Protein AF-A0A1B6H4E2-F1 (afdb_monomer)

Foldseek 3Di:
DQADADPVRHHDDQDPVNVVVVVCVVPPDPPDPPPQCQDDADPVRHDDDDDPVNVVVVVVVLVCDADPVRDDPDDDPVNVVVVVVSNPPPPDPPPPPPQADADPVRHHDDDDPVNVVVVVVVVVVPDPD

Solvent-accessible surface area (backbone atoms only — not comparable to full-atom values): 8614 Å² total; per-residue (Å²): 135,91,74,58,58,44,100,86,68,47,75,56,80,80,47,70,68,58,50,57,57,52,41,55,76,70,57,76,77,83,80,62,86,70,73,68,65,77,72,56,57,46,100,86,71,47,70,61,87,78,55,70,67,60,52,52,52,52,52,56,71,56,59,84,56,50,47,100,86,68,44,69,78,74,82,50,71,66,61,53,51,53,52,48,61,55,59,67,73,78,84,79,76,72,78,76,64,86,75,70,54,60,46,100,86,72,48,67,60,86,82,53,71,70,59,51,53,52,50,50,56,59,50,68,71,58,68,81,127

Organism: NCBI:txid1464854

Mean predicted aligned error: 18.19 Å

Structure (mmCIF, N/CA/C/O backbone):
data_AF-A0A1B6H4E2-F1
#
_entry.id   AF-A0A1B6H4E2-F1
#
loop_
_atom_site.group_PDB
_atom_site.id
_atom_site.type_symbol
_atom_site.label_atom_id
_atom_site.label_alt_id
_atom_site.label_comp_id
_atom_site.label_asym_id
_atom_site.label_entity_id
_atom_site.label_seq_id
_atom_site.pdbx_PDB_ins_code
_atom_site.Cartn_x
_atom_site.Cartn_y
_atom_site.Cartn_z
_atom_site.occupancy
_atom_site.B_iso_or_equiv
_atom_site.auth_seq_id
_atom_site.auth_comp_id
_atom_site.auth_asym_id
_atom_site.auth_atom_id
_atom_site.pdbx_PDB_model_num
ATOM 1 N N . PHE A 1 1 ? -6.734 -1.729 -32.702 1.00 53.38 1 PHE A N 1
ATOM 2 C CA . PHE A 1 1 ? -7.381 -2.032 -31.411 1.00 53.38 1 PHE A CA 1
ATOM 3 C C . PHE A 1 1 ? -8.872 -1.814 -31.621 1.00 53.38 1 PHE A C 1
ATOM 5 O O . PHE A 1 1 ? -9.257 -0.688 -31.893 1.00 53.38 1 PHE A O 1
ATOM 12 N N . ASP A 1 2 ? -9.675 -2.879 -31.638 1.00 60.44 2 ASP A N 1
ATOM 13 C CA . ASP A 1 2 ? -11.032 -2.898 -32.233 1.00 60.44 2 ASP A CA 1
ATOM 14 C C . ASP A 1 2 ? -12.170 -2.603 -31.227 1.00 60.44 2 ASP A C 1
ATOM 16 O O . ASP A 1 2 ? -13.324 -2.974 -31.445 1.00 60.44 2 ASP A O 1
ATOM 20 N N . GLY A 1 3 ? -11.835 -1.943 -30.112 1.00 74.94 3 GLY A N 1
ATOM 21 C CA . GLY A 1 3 ? -12.765 -1.596 -29.034 1.00 74.94 3 GLY A CA 1
ATOM 22 C C . GLY A 1 3 ? -13.294 -2.798 -28.240 1.00 74.94 3 GLY A C 1
ATOM 23 O O . GLY A 1 3 ? -12.806 -3.921 -28.369 1.00 74.94 3 GLY A O 1
ATOM 24 N N . PHE A 1 4 ? -14.294 -2.545 -27.391 1.00 80.62 4 PHE A N 1
ATOM 25 C CA . PHE A 1 4 ? -14.988 -3.578 -26.619 1.00 80.62 4 PHE A CA 1
ATOM 26 C C . PHE A 1 4 ? -16.169 -4.130 -27.432 1.00 80.62 4 PHE A C 1
ATOM 28 O O . PHE A 1 4 ? -16.982 -3.373 -27.964 1.00 80.62 4 PHE A O 1
ATOM 35 N N . LYS A 1 5 ? -16.257 -5.460 -27.546 1.00 84.88 5 LYS A N 1
ATOM 36 C CA . LYS A 1 5 ? -17.351 -6.171 -28.225 1.00 84.88 5 LYS A CA 1
ATOM 37 C C . LYS A 1 5 ? -18.119 -7.012 -27.207 1.00 84.88 5 LYS A C 1
ATOM 39 O O . LYS A 1 5 ? -17.527 -7.624 -26.323 1.00 84.88 5 LYS A O 1
ATOM 44 N N . THR A 1 6 ? -19.437 -7.045 -27.347 1.00 78.94 6 THR A N 1
ATOM 45 C CA . THR A 1 6 ? -20.323 -7.934 -26.586 1.00 78.94 6 THR A CA 1
ATOM 46 C C . THR A 1 6 ? -20.087 -9.398 -26.972 1.00 78.94 6 THR A C 1
ATOM 48 O O . THR A 1 6 ? -19.533 -9.684 -28.034 1.00 78.94 6 THR A O 1
ATOM 51 N N . ALA A 1 7 ? -20.553 -10.346 -26.152 1.00 78.12 7 ALA A N 1
ATOM 52 C CA . ALA A 1 7 ? -20.433 -11.783 -26.441 1.00 78.12 7 ALA A CA 1
ATOM 53 C C . ALA A 1 7 ? -21.109 -12.205 -27.765 1.00 78.12 7 ALA A C 1
ATOM 55 O O . ALA A 1 7 ? -20.739 -13.214 -28.355 1.00 78.12 7 ALA A O 1
ATOM 56 N N . ALA A 1 8 ? -22.062 -11.407 -28.256 1.00 78.12 8 ALA A N 1
ATOM 57 C CA . ALA A 1 8 ? -22.703 -11.585 -29.558 1.00 78.12 8 ALA A CA 1
ATOM 58 C C . ALA A 1 8 ? -21.907 -10.967 -30.732 1.00 78.12 8 ALA A C 1
ATOM 60 O O . ALA A 1 8 ? -22.379 -10.977 -31.863 1.00 78.12 8 ALA A O 1
ATOM 61 N N . GLY A 1 9 ? -20.723 -10.399 -30.478 1.00 82.25 9 GLY A N 1
ATOM 62 C CA . GLY A 1 9 ? -19.845 -9.790 -31.482 1.00 82.25 9 GLY A CA 1
ATOM 63 C C . GLY A 1 9 ? -20.162 -8.330 -31.817 1.00 82.25 9 GLY A C 1
ATOM 64 O O . GLY A 1 9 ? -19.414 -7.704 -32.569 1.00 82.25 9 GLY A O 1
ATOM 65 N N . ASN A 1 10 ? -21.226 -7.761 -31.244 1.00 82.88 10 ASN A N 1
ATOM 66 C CA . ASN A 1 10 ? -21.619 -6.374 -31.500 1.00 82.88 10 ASN A CA 1
ATOM 67 C C . ASN A 1 10 ? -20.715 -5.403 -30.737 1.00 82.88 10 ASN A C 1
ATOM 69 O O . ASN A 1 10 ? -20.392 -5.658 -29.576 1.00 82.88 10 ASN A O 1
ATOM 73 N N . MET A 1 11 ? -20.343 -4.289 -31.372 1.00 80.00 11 MET A N 1
ATOM 74 C CA . MET A 1 11 ? -19.526 -3.245 -30.752 1.00 80.00 11 MET A CA 1
ATOM 75 C C . MET A 1 11 ? -20.323 -2.558 -29.645 1.00 80.00 11 MET A C 1
ATOM 77 O O . MET A 1 11 ? -21.396 -2.009 -29.903 1.00 80.00 11 MET A O 1
ATOM 81 N N . ASP A 1 12 ? -19.805 -2.614 -28.421 1.00 76.50 12 ASP A N 1
ATOM 82 C CA . ASP A 1 12 ? -20.464 -1.985 -27.288 1.00 76.50 12 ASP A CA 1
ATOM 83 C C . ASP A 1 12 ? -20.139 -0.489 -27.297 1.00 76.50 12 ASP A C 1
ATOM 85 O O . ASP A 1 12 ? -18.971 -0.085 -27.320 1.00 76.50 12 ASP A O 1
ATOM 89 N N . LYS A 1 13 ? -21.175 0.352 -27.355 1.00 77.50 13 LYS A N 1
ATOM 90 C CA . LYS A 1 13 ? -20.997 1.804 -27.366 1.00 77.50 13 LYS A CA 1
ATOM 91 C C . LYS A 1 13 ? -20.790 2.259 -25.933 1.00 77.50 13 LYS A C 1
ATOM 93 O O . LYS A 1 13 ? -21.745 2.410 -25.177 1.00 77.50 13 LYS A O 1
ATOM 98 N N . ILE A 1 14 ? -19.540 2.520 -25.576 1.00 78.25 14 ILE A N 1
ATOM 99 C CA . ILE A 1 14 ? -19.234 3.151 -24.297 1.00 78.25 14 ILE A CA 1
ATOM 100 C C . ILE A 1 14 ? -19.807 4.568 -24.328 1.00 78.25 14 ILE A C 1
ATOM 102 O O . ILE A 1 14 ? -19.444 5.377 -25.182 1.00 78.25 14 ILE A O 1
ATOM 106 N N . SER A 1 15 ? -20.727 4.853 -23.409 1.00 83.44 15 SER A N 1
ATOM 107 C CA . SER A 1 15 ? -21.291 6.192 -23.278 1.00 83.44 15 SER A CA 1
ATOM 108 C C . SER A 1 15 ? -20.240 7.175 -22.753 1.00 83.44 15 SER A C 1
ATOM 110 O O . SER A 1 15 ? -19.368 6.813 -21.958 1.00 83.44 15 SER A O 1
ATOM 112 N N . GLU A 1 16 ? -20.348 8.439 -23.156 1.00 82.44 16 GLU A N 1
ATOM 113 C CA . GLU A 1 16 ? -19.499 9.511 -22.629 1.00 82.44 16 GLU A CA 1
ATOM 114 C C . GLU A 1 16 ? -19.654 9.654 -21.103 1.00 82.44 16 GLU A C 1
ATOM 116 O O . GLU A 1 16 ? -18.682 9.891 -20.393 1.00 82.44 16 GLU A O 1
ATOM 121 N N . GLU A 1 17 ? -20.849 9.389 -20.567 1.00 82.06 17 GLU A N 1
ATOM 122 C CA . GLU A 1 17 ? -21.102 9.333 -19.124 1.00 82.06 17 GLU A CA 1
ATOM 123 C C . GLU A 1 17 ? -20.276 8.233 -18.432 1.00 82.06 17 GLU A C 1
ATOM 125 O O . GLU A 1 17 ? -19.680 8.466 -17.378 1.00 82.06 17 GLU A O 1
ATOM 130 N N . SER A 1 18 ? -20.203 7.038 -19.026 1.00 79.81 18 SER A N 1
ATOM 131 C CA . SER A 1 18 ? -19.390 5.928 -18.518 1.00 79.81 18 SER A CA 1
ATOM 132 C C . SER A 1 18 ? -17.898 6.263 -18.549 1.00 79.81 18 SER A C 1
ATOM 134 O O . SER A 1 18 ? -17.193 5.959 -17.587 1.00 79.81 18 SER A O 1
ATOM 136 N N . LEU A 1 19 ? -17.427 6.927 -19.611 1.00 81.94 19 LEU A N 1
ATOM 137 C CA . LEU A 1 19 ? -16.045 7.407 -19.708 1.00 81.94 19 LEU A CA 1
ATOM 138 C C . LEU A 1 19 ? -15.748 8.479 -18.660 1.00 81.94 19 LEU A C 1
ATOM 140 O O . LEU A 1 19 ? -14.726 8.391 -17.993 1.00 81.94 19 LEU A O 1
ATOM 144 N N . ASN A 1 20 ? -16.651 9.437 -18.449 1.00 76.88 20 ASN A N 1
ATOM 145 C CA . ASN A 1 20 ? -16.484 10.489 -17.445 1.00 76.88 20 ASN A CA 1
ATOM 146 C C . ASN A 1 20 ? -16.472 9.931 -16.012 1.00 76.88 20 ASN A C 1
ATOM 148 O O . ASN A 1 20 ? -15.691 10.389 -15.179 1.00 76.88 20 ASN A O 1
ATOM 152 N N . LYS A 1 21 ? -17.270 8.894 -15.724 1.00 73.56 21 LYS A N 1
ATOM 153 C CA . LYS A 1 21 ? -17.214 8.173 -14.439 1.00 73.56 21 LYS A CA 1
ATOM 154 C C . LYS A 1 21 ? -15.920 7.377 -14.271 1.00 73.56 21 LYS A C 1
ATOM 156 O O . LYS A 1 21 ? -15.342 7.387 -13.190 1.00 73.56 21 LYS A O 1
ATOM 161 N N . ALA A 1 22 ? -15.447 6.708 -15.323 1.00 74.06 22 ALA A N 1
ATOM 162 C CA . ALA A 1 22 ? -14.170 5.996 -15.294 1.00 74.06 22 ALA A CA 1
ATOM 163 C C . ALA A 1 22 ? -12.976 6.957 -15.201 1.00 74.06 22 ALA A C 1
ATOM 165 O O . ALA A 1 22 ? -11.979 6.638 -14.560 1.00 74.06 22 ALA A O 1
ATOM 166 N N . LYS A 1 23 ? -13.093 8.156 -15.778 1.00 71.56 23 LYS A N 1
ATOM 167 C CA . LYS A 1 23 ? -12.080 9.205 -15.688 1.00 71.56 23 LYS A CA 1
ATOM 168 C C . LYS A 1 23 ? -11.828 9.597 -14.237 1.00 71.56 23 LYS A C 1
ATOM 170 O O . LYS A 1 23 ? -10.677 9.688 -13.861 1.00 71.56 23 LYS A O 1
ATOM 175 N N . TRP A 1 24 ? -12.856 9.680 -13.395 1.00 60.84 24 TRP A N 1
ATOM 176 C CA . TRP A 1 24 ? -12.699 9.889 -11.945 1.00 60.84 24 TRP A CA 1
ATOM 177 C C . TRP A 1 24 ? -11.908 8.794 -11.210 1.00 60.84 24 TRP A C 1
ATOM 179 O O . TRP A 1 24 ? -11.317 9.067 -10.171 1.00 60.84 24 TRP A O 1
ATOM 189 N N . LEU A 1 25 ? -11.899 7.555 -11.716 1.00 57.75 25 LEU A N 1
ATOM 190 C CA . LEU A 1 25 ? -11.078 6.473 -11.151 1.00 57.75 25 LEU A CA 1
ATOM 191 C C . LEU A 1 25 ? -9.598 6.596 -11.546 1.00 57.75 25 LEU A C 1
ATOM 193 O O . LEU A 1 25 ? -8.748 5.999 -10.890 1.00 57.75 25 LEU A O 1
ATOM 197 N N . LEU A 1 26 ? -9.299 7.328 -12.623 1.00 60.66 26 LEU A N 1
ATOM 198 C CA . LEU A 1 26 ? -7.958 7.475 -13.193 1.00 60.66 26 LEU A CA 1
ATOM 199 C C . LEU A 1 26 ? -7.333 8.846 -12.863 1.00 60.66 26 LEU A C 1
ATOM 201 O O . LEU A 1 26 ? -6.153 8.899 -12.527 1.00 60.66 26 LEU A O 1
ATOM 205 N N . ASP A 1 27 ? -8.131 9.917 -12.889 1.00 47.66 27 ASP A N 1
ATOM 206 C CA . ASP A 1 27 ? -7.814 11.276 -12.430 1.00 47.66 27 ASP A CA 1
ATOM 207 C C . ASP A 1 27 ? -8.124 11.388 -10.937 1.00 47.66 27 ASP A C 1
ATOM 209 O O . ASP A 1 27 ? -9.122 11.955 -10.484 1.00 47.66 27 ASP A O 1
ATOM 213 N N . CYS A 1 28 ? -7.232 10.810 -10.149 1.00 47.53 28 CYS A N 1
ATOM 214 C CA . CYS A 1 28 ? -7.205 10.964 -8.706 1.00 47.53 28 CYS A CA 1
ATOM 215 C C . CYS A 1 28 ? -6.544 12.311 -8.355 1.00 47.53 28 CYS A C 1
ATOM 217 O O . CYS A 1 28 ? -5.483 12.326 -7.742 1.00 47.53 28 CYS A O 1
ATOM 219 N N . GLU A 1 29 ? -7.114 13.436 -8.800 1.00 55.16 29 GLU A N 1
ATOM 220 C CA . GLU 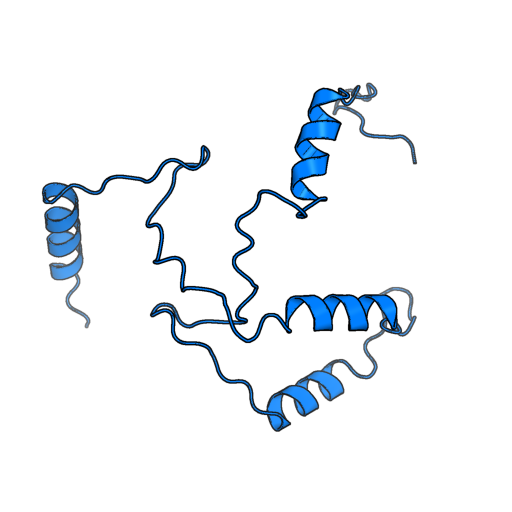A 1 29 ? -6.521 14.756 -8.528 1.00 55.16 29 GLU A CA 1
ATOM 221 C C . GLU A 1 29 ? -7.334 15.653 -7.596 1.00 55.16 29 GLU A C 1
ATOM 223 O O . GLU A 1 29 ? -6.706 16.425 -6.884 1.00 55.16 29 GLU A O 1
ATOM 228 N N . GLU A 1 30 ? -8.664 15.520 -7.453 1.00 49.69 30 GLU A N 1
ATOM 229 C CA . GLU A 1 30 ? -9.366 16.465 -6.555 1.00 49.69 30 GLU A CA 1
ATOM 230 C C . GLU A 1 30 ? -10.414 15.935 -5.575 1.00 49.69 30 GLU A C 1
ATOM 232 O O . GLU A 1 30 ? -10.746 16.677 -4.658 1.00 49.69 30 GLU A O 1
ATOM 237 N N . HIS A 1 31 ? -10.911 14.694 -5.631 1.00 42.62 31 HIS A N 1
ATOM 238 C CA . HIS A 1 31 ? -11.947 14.289 -4.652 1.00 42.62 31 HIS A CA 1
ATOM 239 C C . HIS A 1 31 ? -12.010 12.803 -4.274 1.00 42.62 31 HIS A C 1
ATOM 241 O O . HIS A 1 31 ? -12.987 12.345 -3.678 1.00 42.62 31 HIS A O 1
ATOM 247 N N . CYS A 1 32 ? -10.927 12.057 -4.466 1.00 41.53 32 CYS A N 1
ATOM 248 C CA . CYS A 1 32 ? -10.615 11.030 -3.482 1.00 41.53 32 CYS A CA 1
ATOM 249 C C . CYS A 1 32 ? -9.912 11.749 -2.331 1.00 41.53 32 CYS A C 1
ATOM 251 O O . CYS A 1 32 ? -8.905 12.417 -2.545 1.00 41.53 32 CYS A O 1
ATOM 253 N N . LYS A 1 33 ? -10.382 11.584 -1.088 1.00 48.44 33 LYS A N 1
ATOM 254 C CA . LYS A 1 33 ? -9.440 11.603 0.037 1.00 48.44 33 LYS A CA 1
ATOM 255 C C . LYS A 1 33 ? -8.475 10.463 -0.250 1.00 48.44 33 LYS A C 1
ATOM 257 O O . LYS A 1 33 ? -8.747 9.327 0.127 1.00 48.44 33 LYS A O 1
ATOM 262 N N . ILE A 1 34 ? -7.426 10.753 -1.013 1.00 44.28 34 ILE A N 1
ATOM 263 C CA . ILE A 1 34 ? -6.302 9.863 -1.206 1.00 44.28 34 ILE A CA 1
ATOM 264 C C . ILE A 1 34 ? -5.764 9.706 0.203 1.00 44.28 34 ILE A C 1
ATOM 266 O O . ILE A 1 34 ? -5.118 10.594 0.754 1.00 44.28 34 ILE A O 1
ATOM 270 N N . THR A 1 35 ? -6.127 8.600 0.844 1.00 49.50 35 THR A N 1
ATOM 271 C CA . THR A 1 35 ? -5.293 8.054 1.894 1.00 49.50 35 THR A CA 1
ATOM 272 C C . THR A 1 35 ? -3.954 7.863 1.206 1.00 49.50 35 THR A C 1
ATOM 274 O O . THR A 1 35 ? -3.827 6.968 0.368 1.00 49.50 35 THR A O 1
ATOM 277 N N . SER A 1 36 ? -3.015 8.778 1.457 1.00 57.38 36 SER A N 1
ATOM 278 C CA . SER A 1 36 ? -1.623 8.608 1.060 1.00 57.38 36 SER A CA 1
ATOM 279 C C . SER A 1 36 ? -1.242 7.154 1.325 1.00 57.38 36 SER A C 1
ATOM 281 O O . SER A 1 36 ? -1.633 6.583 2.351 1.00 57.38 36 SER A O 1
ATOM 283 N N . PHE A 1 37 ? -0.570 6.514 0.373 1.00 64.31 37 PHE A N 1
ATOM 284 C CA . PHE A 1 37 ? -0.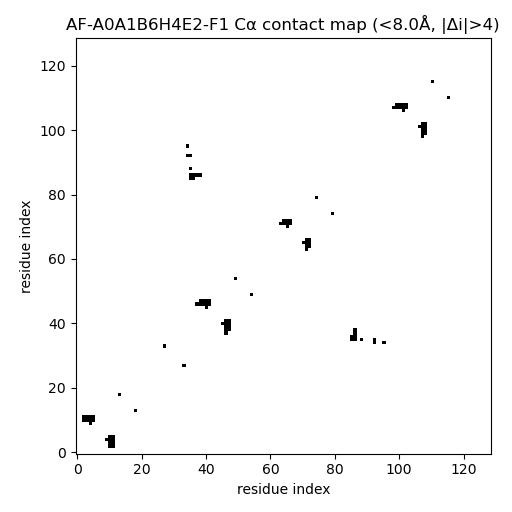108 5.154 0.576 1.00 64.31 37 PHE A CA 1
ATOM 285 C C . PHE A 1 37 ? 0.976 5.177 1.660 1.00 64.31 37 PHE A C 1
ATOM 287 O O . PHE A 1 37 ? 2.149 5.391 1.386 1.00 64.31 37 PHE A O 1
ATOM 294 N N . LEU A 1 38 ? 0.580 4.930 2.911 1.00 66.25 38 LEU A N 1
ATOM 295 C CA . LEU A 1 38 ? 1.463 4.914 4.087 1.00 66.25 38 LEU A CA 1
ATOM 296 C C . LEU A 1 38 ? 2.327 3.637 4.170 1.00 66.25 38 LEU A C 1
ATOM 298 O O . LEU A 1 38 ? 2.767 3.244 5.252 1.00 66.25 38 LEU A O 1
ATOM 302 N N . GLY A 1 39 ? 2.516 2.941 3.048 1.00 75.38 39 GLY A N 1
ATOM 303 C CA . GLY A 1 39 ? 3.152 1.632 3.004 1.00 75.38 39 GLY A CA 1
ATOM 304 C C . GLY A 1 39 ? 2.298 0.515 3.610 1.00 75.38 39 GLY A C 1
ATOM 305 O O . GLY A 1 39 ? 1.075 0.605 3.738 1.00 75.38 39 GLY A O 1
ATOM 306 N N . PHE A 1 40 ? 2.961 -0.578 3.980 1.00 81.06 40 PHE A N 1
ATOM 307 C CA . PHE A 1 40 ? 2.317 -1.725 4.613 1.00 81.06 40 PHE A CA 1
ATOM 308 C C . PHE A 1 40 ? 2.090 -1.469 6.105 1.00 81.06 40 PHE A C 1
ATOM 310 O O . PHE A 1 40 ? 2.966 -0.963 6.807 1.00 81.06 40 PHE A O 1
ATOM 317 N N . GLN A 1 41 ? 0.928 -1.876 6.613 1.00 81.00 41 GLN A N 1
ATOM 318 C CA . GLN A 1 41 ? 0.586 -1.808 8.031 1.00 81.00 41 GLN A CA 1
ATOM 319 C C . GLN A 1 41 ? 0.137 -3.179 8.531 1.00 81.00 41 GLN A C 1
ATOM 321 O O . GLN A 1 41 ? -0.408 -3.994 7.789 1.00 81.00 41 GLN A O 1
ATOM 326 N N . THR A 1 42 ? 0.363 -3.431 9.813 1.00 81.38 42 THR A N 1
ATOM 327 C CA . THR A 1 42 ? -0.216 -4.579 10.518 1.00 81.38 42 THR A CA 1
ATOM 328 C C . THR A 1 42 ? -1.726 -4.389 10.693 1.00 81.38 42 THR A C 1
ATOM 330 O O . THR A 1 42 ? -2.222 -3.265 10.631 1.00 81.38 42 THR A O 1
ATOM 333 N N . ALA A 1 43 ? -2.468 -5.460 10.999 1.00 75.88 43 ALA A N 1
ATOM 334 C CA . ALA A 1 43 ? -3.915 -5.379 11.253 1.00 75.88 43 ALA A CA 1
ATOM 335 C C . ALA A 1 43 ? -4.294 -4.393 12.383 1.00 75.88 43 ALA A C 1
ATOM 337 O O . ALA A 1 43 ? -5.410 -3.886 12.414 1.00 75.88 43 ALA A O 1
ATOM 338 N N . GLY A 1 44 ? -3.358 -4.089 13.291 1.00 69.94 44 GLY A N 1
ATOM 339 C CA . GLY A 1 44 ? -3.515 -3.074 14.338 1.00 69.94 44 GLY A CA 1
ATOM 340 C C . GLY A 1 44 ? -3.165 -1.642 13.912 1.00 69.94 44 GLY A C 1
ATOM 341 O O . GLY A 1 44 ? -3.026 -0.786 14.780 1.00 69.94 44 GLY A O 1
ATOM 342 N N . GLY A 1 45 ? -2.945 -1.380 12.619 1.00 69.50 45 GLY A N 1
ATOM 343 C CA . GLY A 1 45 ? -2.625 -0.051 12.082 1.00 69.50 45 GLY A CA 1
ATOM 344 C C . GLY A 1 45 ? -1.194 0.427 12.349 1.00 69.50 45 GLY A C 1
ATOM 345 O O . GLY A 1 45 ? -0.894 1.604 12.177 1.00 69.50 45 GLY A O 1
ATOM 346 N N . LYS A 1 46 ? -0.288 -0.456 12.793 1.00 76.81 46 LYS A N 1
ATOM 347 C CA . LYS A 1 46 ? 1.135 -0.108 12.965 1.00 76.81 46 LYS A CA 1
ATOM 348 C C . LYS A 1 46 ? 1.884 -0.293 11.652 1.00 76.81 46 LYS A C 1
ATOM 350 O O . LYS A 1 46 ? 1.813 -1.386 11.088 1.00 76.81 46 LYS A O 1
ATOM 355 N N . THR A 1 47 ? 2.638 0.715 11.221 1.00 80.62 47 THR A N 1
ATOM 356 C CA . THR A 1 47 ? 3.494 0.658 10.026 1.00 80.62 47 THR A CA 1
ATOM 357 C C . THR A 1 47 ? 4.541 -0.447 10.129 1.00 80.62 47 THR A C 1
ATOM 359 O O . THR A 1 47 ? 5.225 -0.591 11.146 1.00 80.62 47 THR A O 1
ATOM 362 N N . VAL A 1 48 ? 4.677 -1.224 9.056 1.00 82.19 48 VAL A N 1
ATOM 363 C CA . VAL A 1 48 ? 5.715 -2.243 8.902 1.00 82.19 48 VAL A CA 1
ATOM 364 C C . VAL A 1 48 ? 7.013 -1.548 8.497 1.00 82.19 48 VAL A C 1
ATOM 366 O O . VAL A 1 48 ? 7.088 -0.923 7.443 1.00 82.19 48 VAL A O 1
ATOM 369 N N . LYS A 1 49 ? 8.048 -1.653 9.335 1.00 86.00 49 LYS A N 1
ATOM 370 C CA . LYS A 1 49 ? 9.379 -1.119 9.023 1.00 86.00 49 LYS A CA 1
ATOM 371 C C . LYS A 1 49 ? 10.132 -2.094 8.122 1.00 86.00 49 LYS A C 1
ATOM 373 O O . LYS A 1 49 ? 10.218 -3.277 8.441 1.00 86.00 49 LYS A O 1
ATOM 378 N N . ILE A 1 50 ? 10.709 -1.590 7.037 1.00 85.38 50 ILE A N 1
ATOM 379 C CA . ILE A 1 50 ? 11.534 -2.367 6.106 1.00 85.38 50 ILE A CA 1
ATOM 380 C C . ILE A 1 50 ? 12.982 -1.899 6.268 1.00 85.38 50 ILE A C 1
ATOM 382 O O . ILE A 1 50 ? 13.245 -0.700 6.230 1.00 85.38 50 ILE A O 1
ATOM 386 N N . SER A 1 51 ? 13.919 -2.827 6.482 1.00 89.69 51 SER A N 1
ATOM 387 C CA . SER A 1 51 ? 15.341 -2.484 6.574 1.00 89.69 51 SER A CA 1
ATOM 388 C C . SER A 1 51 ? 15.954 -2.251 5.193 1.00 89.69 51 SER A C 1
ATOM 390 O O . SER A 1 51 ? 15.562 -2.887 4.212 1.00 89.69 51 SER A O 1
ATOM 392 N N . GLU A 1 52 ? 16.971 -1.392 5.125 1.00 88.19 52 GLU A N 1
ATOM 393 C CA . GLU A 1 52 ? 17.733 -1.147 3.895 1.00 88.19 52 GLU A CA 1
ATOM 394 C C . GLU A 1 52 ? 18.359 -2.437 3.337 1.00 88.19 52 GLU A C 1
ATOM 396 O O . GLU A 1 52 ? 18.316 -2.688 2.134 1.00 88.19 52 GLU A O 1
ATOM 401 N N . GLU A 1 53 ? 18.854 -3.316 4.213 1.00 92.38 53 GLU A N 1
ATOM 402 C CA . GLU A 1 53 ? 19.377 -4.631 3.825 1.00 92.38 53 GLU A CA 1
ATOM 403 C C . GLU A 1 53 ? 18.318 -5.482 3.101 1.00 92.38 53 GLU A C 1
ATOM 405 O O . GLU A 1 53 ? 18.610 -6.099 2.076 1.00 92.38 53 GLU A O 1
ATOM 410 N N . SER A 1 54 ? 17.074 -5.486 3.594 1.00 89.81 54 SER A N 1
ATOM 411 C CA . SER A 1 54 ? 15.973 -6.229 2.966 1.00 89.81 54 SER A CA 1
ATOM 412 C C . SER A 1 54 ? 15.623 -5.659 1.592 1.00 89.81 54 SER A C 1
ATOM 414 O O . SER A 1 54 ? 15.373 -6.419 0.657 1.00 89.81 54 SER A O 1
ATOM 416 N N . LEU A 1 55 ? 15.663 -4.329 1.442 1.00 88.00 55 LEU A N 1
ATOM 417 C CA . LEU A 1 55 ? 15.465 -3.667 0.150 1.00 88.00 55 LEU A CA 1
ATOM 418 C C . LEU A 1 55 ? 16.568 -4.035 -0.844 1.00 88.00 55 LEU A C 1
ATOM 420 O O . LEU A 1 55 ? 16.277 -4.317 -2.005 1.00 88.00 55 LEU A O 1
ATOM 424 N N . ASN A 1 56 ? 17.824 -4.075 -0.402 1.00 85.69 56 ASN A N 1
ATOM 425 C CA . ASN A 1 56 ? 18.945 -4.446 -1.262 1.00 85.69 56 ASN A CA 1
ATOM 426 C C . ASN A 1 56 ? 18.873 -5.916 -1.698 1.00 85.69 56 ASN A C 1
ATOM 428 O O . ASN A 1 56 ? 19.089 -6.205 -2.874 1.00 85.69 56 ASN A O 1
ATOM 432 N N . LYS A 1 57 ? 18.475 -6.831 -0.804 1.00 88.25 57 LYS A N 1
ATOM 433 C CA . LYS A 1 57 ? 18.212 -8.236 -1.168 1.00 88.25 57 LYS A CA 1
ATOM 434 C C . LYS A 1 57 ? 17.083 -8.363 -2.189 1.00 88.25 57 LYS A C 1
ATOM 436 O O . LYS A 1 57 ? 17.217 -9.114 -3.148 1.00 88.25 57 LYS A O 1
ATOM 441 N N . ALA A 1 58 ? 15.996 -7.608 -2.023 1.00 86.62 58 ALA A N 1
ATOM 442 C CA . ALA A 1 58 ? 14.902 -7.596 -2.990 1.00 86.62 58 ALA A CA 1
ATOM 443 C C . ALA A 1 58 ? 15.366 -7.078 -4.361 1.00 86.62 58 ALA A C 1
ATOM 445 O O . ALA A 1 58 ? 15.085 -7.712 -5.371 1.00 86.62 58 ALA A O 1
ATOM 446 N N . LYS A 1 59 ? 16.134 -5.979 -4.405 1.00 83.81 59 LYS A N 1
ATOM 447 C CA . LYS A 1 59 ? 16.713 -5.463 -5.657 1.00 83.81 59 LYS A CA 1
ATOM 448 C C . LYS A 1 59 ? 17.537 -6.528 -6.376 1.00 83.81 59 LYS A C 1
ATOM 450 O O . LYS A 1 59 ? 17.317 -6.745 -7.557 1.00 83.81 59 LYS A O 1
ATOM 455 N N . GLN A 1 60 ? 18.422 -7.218 -5.655 1.00 83.56 60 GLN A N 1
ATOM 456 C CA . GLN A 1 60 ? 19.240 -8.298 -6.216 1.00 83.56 60 GLN A CA 1
ATOM 457 C C . GLN A 1 60 ? 18.405 -9.485 -6.709 1.00 83.56 60 GLN A C 1
ATOM 459 O O . GLN A 1 60 ? 18.749 -10.083 -7.719 1.00 83.56 60 GLN A O 1
ATOM 464 N N . LEU A 1 61 ? 17.302 -9.820 -6.031 1.00 84.56 61 LEU A N 1
ATOM 465 C CA . LEU A 1 61 ? 16.406 -10.903 -6.452 1.00 84.56 61 LEU A CA 1
ATOM 466 C C . LEU A 1 61 ? 15.750 -10.622 -7.812 1.00 8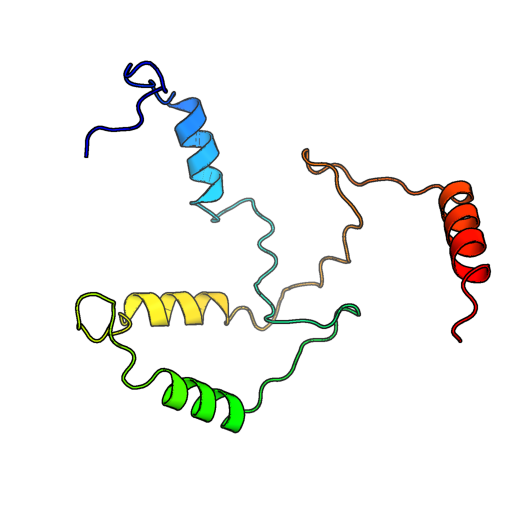4.56 61 LEU A C 1
ATOM 468 O O . LEU A 1 61 ? 15.530 -11.543 -8.595 1.00 84.56 61 LEU A O 1
ATOM 472 N N . PHE A 1 62 ? 15.422 -9.358 -8.077 1.00 74.38 62 PHE A N 1
ATOM 473 C CA . PHE A 1 62 ? 14.836 -8.931 -9.347 1.00 74.38 62 PHE A CA 1
ATOM 474 C C . PHE A 1 62 ? 15.887 -8.556 -10.399 1.00 74.38 62 PHE A C 1
ATOM 476 O O . PHE A 1 62 ? 15.540 -8.378 -11.569 1.00 74.38 62 PHE A O 1
ATOM 483 N N . ASP A 1 63 ? 17.161 -8.468 -10.017 1.00 69.94 63 ASP A N 1
ATOM 484 C CA . ASP A 1 63 ? 18.250 -8.163 -10.935 1.00 69.94 63 ASP A CA 1
ATOM 485 C C . ASP A 1 63 ? 18.472 -9.364 -11.870 1.00 69.94 63 ASP A C 1
ATOM 487 O O . ASP A 1 63 ? 18.815 -10.468 -11.448 1.00 69.94 63 ASP A O 1
ATOM 491 N N . GLY A 1 64 ? 18.192 -9.172 -13.162 1.00 65.31 64 GLY A N 1
ATOM 492 C CA . GLY A 1 64 ? 18.252 -10.231 -14.175 1.00 65.31 64 GLY A CA 1
ATOM 493 C C . GLY A 1 64 ? 16.922 -10.919 -14.508 1.00 65.31 64 GLY A C 1
ATOM 494 O O . GLY A 1 64 ? 16.920 -11.833 -15.339 1.00 65.31 64 GLY A O 1
ATOM 495 N N . PHE A 1 65 ? 15.788 -10.477 -13.945 1.00 67.25 65 PHE A N 1
ATOM 496 C CA . PHE A 1 65 ? 14.474 -10.938 -14.403 1.00 67.25 65 PHE A CA 1
ATOM 497 C C . PHE A 1 65 ? 14.223 -10.445 -15.836 1.00 67.25 65 PHE A C 1
A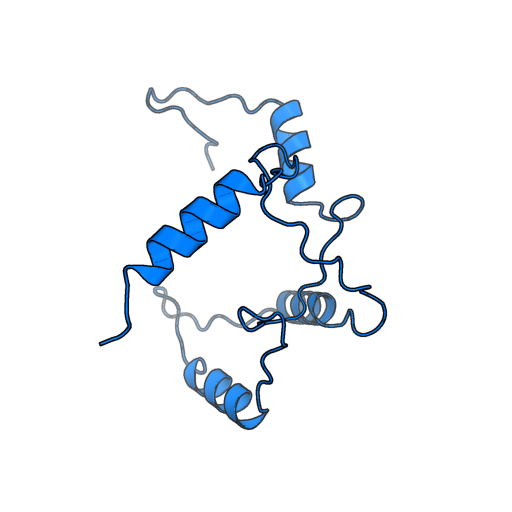TOM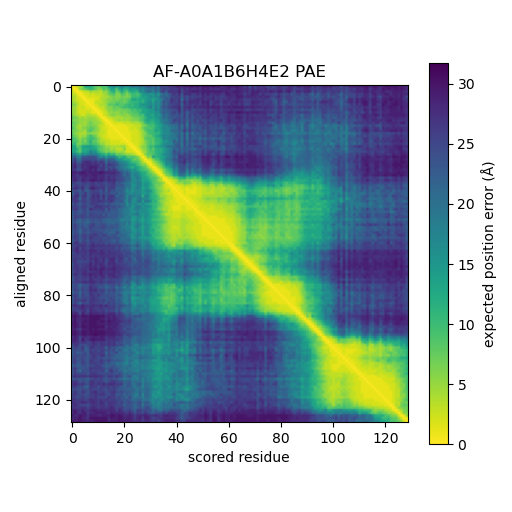 499 O O . PHE A 1 65 ? 14.258 -9.249 -16.129 1.00 67.25 65 PHE A O 1
ATOM 506 N N . LYS A 1 66 ? 13.996 -11.388 -16.751 1.00 68.94 66 LYS A N 1
ATOM 507 C CA . LYS A 1 66 ? 13.621 -11.103 -18.138 1.00 68.94 66 LYS A CA 1
ATOM 508 C C . LYS A 1 66 ? 12.126 -11.319 -18.290 1.00 68.94 66 LYS A C 1
ATOM 510 O O . LYS A 1 66 ? 11.565 -12.243 -17.703 1.00 68.94 66 LYS A O 1
ATOM 515 N N . THR A 1 67 ? 11.483 -10.497 -19.105 1.00 66.94 67 THR A N 1
ATOM 516 C CA . THR A 1 67 ? 10.105 -10.762 -19.526 1.00 66.94 67 THR A CA 1
ATOM 517 C C . THR A 1 67 ? 10.033 -12.081 -20.294 1.00 66.94 67 THR A C 1
ATOM 519 O O . THR A 1 67 ? 11.046 -12.592 -20.772 1.00 66.94 67 THR A O 1
ATOM 522 N N . ALA A 1 68 ? 8.828 -12.623 -20.487 1.00 69.44 68 ALA A N 1
ATOM 523 C CA . ALA A 1 68 ? 8.624 -13.794 -21.348 1.00 69.44 68 ALA A CA 1
ATOM 524 C C . ALA A 1 68 ? 9.159 -13.586 -22.786 1.00 69.44 68 ALA A C 1
ATOM 526 O O . ALA A 1 68 ? 9.443 -14.553 -23.486 1.00 69.44 68 ALA A O 1
ATOM 527 N N . ALA A 1 69 ? 9.345 -12.327 -23.204 1.00 73.38 69 ALA A N 1
ATOM 528 C CA . ALA A 1 69 ? 9.961 -11.936 -24.470 1.00 73.38 69 ALA A CA 1
ATOM 529 C C . ALA A 1 69 ? 11.505 -11.850 -24.427 1.00 73.38 69 ALA A C 1
ATOM 531 O O . ALA A 1 69 ? 12.125 -11.487 -25.421 1.00 73.38 69 ALA A O 1
ATOM 532 N N . GLY A 1 70 ? 12.144 -12.155 -23.292 1.00 68.94 70 GLY A N 1
ATOM 533 C CA . GLY A 1 70 ? 13.602 -12.164 -23.125 1.00 68.94 70 GLY A CA 1
ATOM 534 C C . GLY A 1 70 ? 14.243 -10.794 -22.876 1.00 68.94 70 GLY A C 1
ATOM 535 O O . GLY A 1 70 ? 15.464 -10.719 -22.718 1.00 68.94 70 GLY A O 1
ATOM 536 N N . ASN A 1 71 ? 13.447 -9.725 -22.802 1.00 70.31 71 ASN A N 1
ATOM 537 C CA . ASN A 1 71 ? 13.941 -8.370 -22.567 1.00 70.31 71 ASN A CA 1
ATOM 538 C C . ASN A 1 71 ? 14.109 -8.105 -21.067 1.00 70.31 71 ASN A C 1
ATOM 540 O O . ASN A 1 71 ? 13.257 -8.499 -20.269 1.00 70.31 71 ASN A O 1
ATOM 544 N N . MET A 1 72 ? 15.189 -7.414 -20.693 1.00 66.00 72 MET A N 1
ATOM 545 C CA . MET A 1 72 ? 15.281 -6.776 -19.378 1.00 66.00 72 MET A CA 1
ATOM 546 C C . MET A 1 72 ? 14.341 -5.574 -19.375 1.00 66.00 72 MET A C 1
ATOM 548 O O . MET A 1 72 ? 14.567 -4.624 -20.130 1.00 66.00 72 MET A O 1
ATOM 552 N N . ASP A 1 73 ? 13.312 -5.610 -18.533 1.00 65.94 73 ASP A N 1
ATOM 553 C CA . ASP A 1 73 ? 12.469 -4.442 -18.298 1.00 65.94 73 ASP A CA 1
ATOM 554 C C . ASP A 1 73 ? 13.302 -3.393 -17.561 1.00 65.94 73 ASP A C 1
ATOM 556 O O . ASP A 1 73 ? 13.526 -3.461 -16.352 1.00 65.94 73 ASP A O 1
ATOM 560 N N . LYS A 1 74 ? 13.809 -2.411 -18.309 1.00 66.75 74 LYS A N 1
ATOM 561 C CA . LYS A 1 74 ? 14.374 -1.206 -17.709 1.00 66.75 74 LYS A CA 1
ATOM 562 C C . LYS A 1 74 ? 13.222 -0.404 -17.125 1.00 66.75 74 LYS A C 1
ATOM 564 O O . LYS A 1 74 ? 12.364 0.076 -17.862 1.00 66.75 74 LYS A O 1
ATOM 569 N N . ILE A 1 75 ? 13.223 -0.242 -15.807 1.00 70.88 75 ILE A N 1
ATOM 570 C CA . ILE A 1 75 ? 12.305 0.672 -15.128 1.00 70.88 75 ILE A CA 1
ATOM 571 C C . ILE A 1 75 ? 12.546 2.073 -15.704 1.00 70.88 75 ILE A C 1
ATOM 573 O O . ILE A 1 75 ? 13.676 2.565 -15.672 1.00 70.88 75 ILE A O 1
ATOM 577 N N . SER A 1 76 ? 11.506 2.700 -16.261 1.00 79.12 76 SER A N 1
ATOM 578 C CA . SER A 1 76 ? 11.630 4.067 -16.766 1.00 79.12 76 SER A CA 1
ATOM 579 C C . SER A 1 76 ? 11.836 5.040 -15.606 1.00 79.12 76 SER A C 1
ATOM 581 O O . SER A 1 76 ? 11.256 4.885 -14.528 1.00 79.12 76 SER A O 1
ATOM 583 N N . GLU A 1 77 ? 12.647 6.070 -15.832 1.00 79.69 77 GLU A N 1
ATOM 584 C CA . GLU A 1 77 ? 12.893 7.124 -14.844 1.00 79.69 77 GLU A CA 1
ATOM 585 C C . GLU A 1 77 ? 11.592 7.838 -14.436 1.00 79.69 77 GLU A C 1
ATOM 587 O O . GLU A 1 77 ? 11.393 8.161 -13.267 1.00 79.69 77 GLU A O 1
ATOM 592 N N . GLU A 1 78 ? 10.652 7.977 -15.374 1.00 78.94 78 GLU A N 1
ATOM 593 C CA . GLU A 1 78 ? 9.301 8.489 -15.128 1.00 78.94 78 GLU A CA 1
ATOM 594 C C . GLU A 1 78 ? 8.527 7.633 -14.112 1.00 78.94 78 GLU A C 1
ATOM 596 O O . GLU A 1 78 ? 7.960 8.165 -13.156 1.00 78.94 78 GLU A O 1
ATOM 601 N N . SER A 1 79 ? 8.553 6.303 -14.263 1.00 74.38 79 SER A N 1
ATOM 602 C CA . SER A 1 79 ? 7.890 5.381 -13.329 1.00 74.38 79 SER A CA 1
ATOM 603 C C . SER A 1 79 ? 8.509 5.461 -11.932 1.00 74.38 79 SER A C 1
ATOM 605 O O . SER A 1 79 ? 7.799 5.428 -10.927 1.00 74.38 79 SER A O 1
ATOM 607 N N . LEU A 1 80 ? 9.834 5.616 -11.868 1.00 78.81 80 LEU A N 1
ATOM 608 C CA . LEU A 1 80 ? 10.588 5.806 -10.629 1.00 78.81 80 LEU A CA 1
ATOM 609 C C . LEU A 1 80 ? 10.218 7.117 -9.925 1.00 78.81 80 LEU A C 1
ATOM 611 O O . LEU A 1 80 ? 9.981 7.121 -8.718 1.00 78.81 80 LEU A O 1
ATOM 615 N N . ASN A 1 81 ? 10.131 8.218 -10.669 1.00 73.75 81 ASN A N 1
ATOM 616 C CA . ASN A 1 81 ? 9.768 9.524 -10.121 1.00 73.75 81 ASN A CA 1
ATOM 617 C C . ASN A 1 81 ? 8.310 9.563 -9.655 1.00 73.75 81 ASN A C 1
ATOM 619 O O . ASN A 1 81 ? 8.027 10.089 -8.579 1.00 73.75 81 ASN A O 1
ATOM 623 N N . LYS A 1 82 ? 7.395 8.926 -10.394 1.00 72.00 82 LYS A N 1
ATOM 624 C CA . LYS A 1 82 ? 5.993 8.790 -9.980 1.00 72.00 82 LYS A CA 1
ATOM 625 C C . LYS A 1 82 ? 5.850 7.958 -8.703 1.00 72.00 82 LYS A C 1
ATOM 627 O O . LYS A 1 82 ? 5.084 8.323 -7.817 1.00 72.00 82 LYS A O 1
ATOM 632 N N . ALA A 1 83 ? 6.618 6.874 -8.575 1.00 70.12 83 ALA A N 1
ATOM 633 C CA . ALA A 1 83 ? 6.640 6.062 -7.360 1.00 70.12 83 ALA A CA 1
ATOM 634 C C . ALA A 1 83 ? 7.188 6.835 -6.150 1.00 70.12 83 ALA A C 1
ATOM 636 O O . ALA A 1 83 ? 6.630 6.728 -5.062 1.00 70.12 83 ALA A O 1
ATOM 637 N N . LYS A 1 84 ? 8.239 7.646 -6.335 1.00 69.81 84 LYS A N 1
ATOM 638 C CA . LYS A 1 84 ? 8.761 8.527 -5.279 1.00 69.81 84 LYS A CA 1
ATOM 639 C C . LYS A 1 84 ? 7.720 9.546 -4.825 1.00 69.81 84 LYS A C 1
ATOM 641 O O . LYS A 1 84 ? 7.497 9.666 -3.630 1.00 69.81 84 LYS A O 1
ATOM 646 N N . TRP A 1 85 ? 7.035 10.208 -5.757 1.00 68.12 85 TRP A N 1
ATOM 647 C CA . TRP A 1 85 ? 5.982 11.175 -5.430 1.00 68.12 85 TRP A CA 1
ATOM 648 C C . TRP A 1 85 ? 4.843 10.561 -4.599 1.00 68.12 85 TRP A C 1
ATOM 650 O O . TRP A 1 85 ? 4.354 11.187 -3.666 1.00 68.12 85 TRP A O 1
ATOM 660 N N . LEU A 1 86 ? 4.466 9.306 -4.878 1.00 62.41 86 LEU A N 1
ATOM 661 C CA . LEU A 1 86 ? 3.468 8.579 -4.080 1.00 62.41 86 LEU A CA 1
ATOM 662 C C . LEU A 1 86 ? 3.927 8.277 -2.642 1.00 62.41 86 LEU A C 1
ATOM 664 O O . LEU A 1 86 ? 3.081 8.058 -1.777 1.00 62.41 86 LEU A O 1
ATOM 668 N N . LEU A 1 87 ? 5.239 8.226 -2.400 1.00 61.97 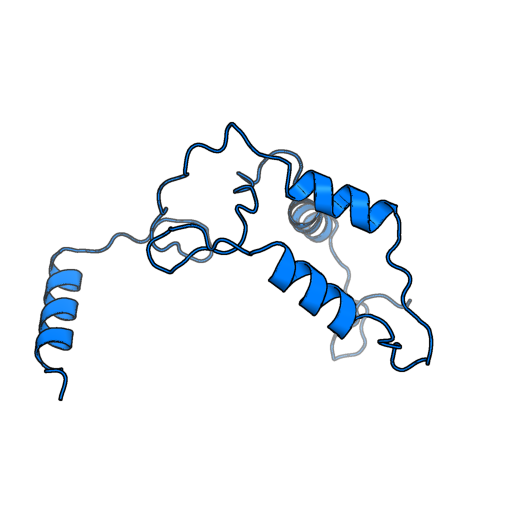87 LEU A N 1
ATOM 669 C CA . LEU A 1 87 ? 5.840 7.911 -1.101 1.00 61.97 87 LEU A CA 1
ATOM 670 C C . LEU A 1 87 ? 6.174 9.167 -0.277 1.00 61.97 87 LEU A C 1
ATOM 672 O O . LEU A 1 87 ? 6.198 9.085 0.945 1.00 61.97 87 LEU A O 1
ATOM 676 N N . ASP A 1 88 ? 6.394 10.315 -0.923 1.00 55.47 88 ASP A N 1
ATOM 677 C CA . ASP A 1 88 ? 6.924 11.554 -0.319 1.00 55.47 88 ASP A CA 1
ATOM 678 C C . ASP A 1 88 ? 5.873 12.409 0.422 1.00 55.47 88 ASP A C 1
ATOM 680 O O . ASP A 1 88 ? 6.063 13.589 0.710 1.00 55.47 88 ASP A O 1
ATOM 684 N N . CYS A 1 89 ? 4.714 11.836 0.747 1.00 49.41 89 CYS A N 1
ATOM 685 C CA . CYS A 1 89 ? 3.683 12.521 1.524 1.00 49.41 89 CYS A CA 1
ATOM 686 C C . CYS A 1 89 ? 3.964 12.339 3.025 1.00 49.41 89 CYS A C 1
ATOM 688 O O . CYS A 1 89 ? 3.228 11.645 3.730 1.00 49.41 89 CYS A O 1
ATOM 690 N N . GLU A 1 90 ? 5.076 12.909 3.494 1.00 51.12 90 GLU A N 1
ATOM 691 C CA . GLU A 1 90 ? 5.665 12.530 4.783 1.00 51.12 90 GLU A CA 1
ATOM 692 C C . GLU A 1 90 ? 5.112 13.292 6.005 1.00 51.12 90 GLU A C 1
ATOM 694 O O . GLU A 1 90 ? 5.293 12.810 7.117 1.00 51.12 90 GLU A O 1
ATOM 699 N N . GLU A 1 91 ? 4.351 14.395 5.879 1.00 46.66 91 GLU A N 1
ATOM 700 C CA . GLU A 1 91 ? 4.056 15.204 7.089 1.00 46.66 91 GLU A CA 1
ATOM 701 C C . GLU A 1 91 ? 2.614 15.641 7.400 1.00 46.66 91 GLU A C 1
ATOM 703 O O . GLU A 1 91 ? 2.384 16.137 8.500 1.00 46.66 91 GLU A O 1
ATOM 708 N N . HIS A 1 92 ? 1.589 15.404 6.572 1.00 42.12 92 HIS A N 1
ATOM 709 C CA . HIS A 1 92 ? 0.236 15.886 6.933 1.00 42.12 92 HIS A CA 1
ATOM 710 C C . HIS A 1 92 ? -0.949 14.989 6.570 1.00 42.12 92 HIS A C 1
ATOM 712 O O . HIS A 1 92 ? -2.072 15.462 6.387 1.00 42.12 92 HIS A O 1
ATOM 718 N N . CYS A 1 93 ? -0.773 13.671 6.598 1.00 42.53 93 CYS A N 1
ATOM 719 C CA . CYS A 1 93 ? -1.931 12.787 6.661 1.00 42.53 93 CYS A CA 1
ATOM 720 C C . CYS A 1 93 ? -2.356 12.611 8.119 1.00 42.53 93 CYS A C 1
ATOM 722 O O . CYS A 1 93 ? -1.902 11.705 8.817 1.00 42.53 93 CYS A O 1
ATOM 724 N N . L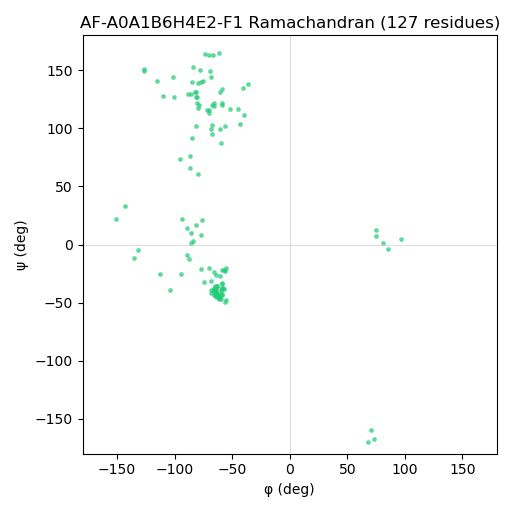YS A 1 94 ? -3.274 13.477 8.584 1.00 46.03 94 LYS A N 1
ATOM 725 C CA . LYS A 1 94 ? -4.152 13.122 9.710 1.00 46.03 94 LYS A CA 1
ATOM 726 C C . LYS A 1 94 ? -4.648 11.716 9.420 1.00 46.03 94 LYS A C 1
ATOM 728 O O . LYS A 1 94 ? -5.320 11.530 8.408 1.00 46.03 94 LYS A O 1
ATOM 733 N N . ILE A 1 95 ? -4.295 10.766 10.287 1.00 47.38 95 ILE A N 1
ATOM 734 C CA . ILE A 1 95 ? -4.860 9.421 10.314 1.00 47.38 95 ILE A CA 1
ATOM 735 C C . ILE A 1 95 ? -6.361 9.613 10.127 1.00 47.38 95 ILE A C 1
ATOM 737 O O . ILE A 1 95 ? -7.043 10.088 11.038 1.00 47.38 95 ILE A O 1
ATOM 741 N N . THR A 1 96 ? -6.883 9.344 8.928 1.00 50.41 96 THR A N 1
ATOM 742 C CA . THR A 1 96 ? -8.322 9.216 8.788 1.00 50.41 96 THR A CA 1
ATOM 743 C C . THR A 1 96 ? -8.601 7.954 9.567 1.00 50.41 96 THR A C 1
ATOM 745 O O . THR A 1 96 ? -8.216 6.864 9.141 1.00 50.41 96 THR A O 1
ATOM 748 N N . SER A 1 97 ? -9.120 8.140 10.778 1.00 56.53 97 SER A N 1
ATOM 749 C CA . SER A 1 97 ? -9.568 7.081 11.663 1.00 56.53 97 SER A CA 1
ATOM 750 C C . SER A 1 97 ? -10.205 5.970 10.840 1.00 56.53 97 SER A C 1
ATOM 752 O O . SER A 1 97 ? -10.931 6.260 9.887 1.00 56.53 97 SER A O 1
ATOM 754 N N . PHE A 1 98 ? -9.913 4.713 11.188 1.00 64.56 98 PHE A N 1
ATOM 755 C CA . PHE A 1 98 ? -10.580 3.553 10.603 1.00 64.56 98 PHE A CA 1
ATOM 756 C C . PHE A 1 98 ? -12.073 3.865 10.428 1.00 64.56 98 PHE A C 1
ATOM 758 O O . PHE A 1 98 ? -12.793 4.055 11.408 1.00 64.56 98 PHE A O 1
ATOM 765 N N . LEU A 1 99 ? -12.516 3.986 9.172 1.00 65.81 99 LEU A N 1
ATOM 766 C CA . LEU A 1 99 ? -13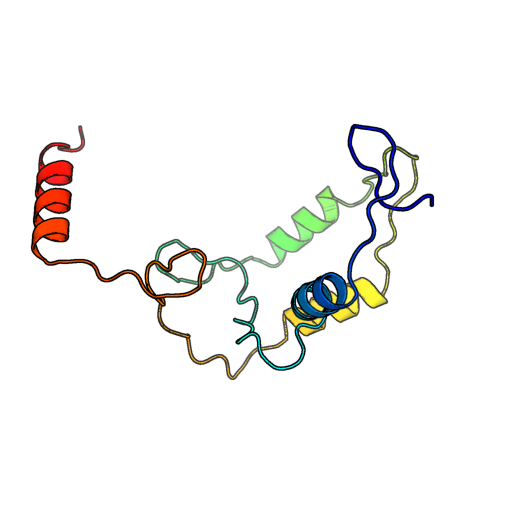.862 4.465 8.835 1.00 65.81 99 LEU A CA 1
ATOM 767 C C . LEU A 1 99 ? -14.937 3.385 9.051 1.00 65.81 99 LEU A C 1
ATOM 769 O O . LEU A 1 99 ? -16.090 3.569 8.657 1.00 65.81 99 LEU A O 1
ATOM 773 N N . GLY A 1 100 ? -14.561 2.257 9.660 1.00 79.94 100 GLY A N 1
ATOM 774 C CA . GLY A 1 100 ? -15.424 1.103 9.835 1.00 79.94 100 GLY A CA 1
ATOM 775 C C . GLY A 1 100 ? -15.646 0.331 8.539 1.00 79.94 100 GLY A C 1
ATOM 776 O O . GLY A 1 100 ? -14.985 0.538 7.521 1.00 79.94 100 GLY A O 1
ATOM 777 N N . PHE A 1 101 ? -16.622 -0.568 8.586 1.00 83.81 101 PHE A N 1
ATOM 778 C CA . PHE A 1 101 ? -17.134 -1.239 7.398 1.00 83.81 101 PHE A CA 1
ATOM 779 C C . PHE A 1 101 ? -18.014 -0.272 6.602 1.00 83.81 101 PHE A C 1
ATOM 781 O O . PHE A 1 101 ? -18.793 0.488 7.179 1.00 83.81 101 PHE A O 1
ATOM 788 N N . GLN A 1 102 ? -17.918 -0.315 5.275 1.00 86.94 102 GLN A N 1
ATOM 789 C CA . GLN A 1 102 ? -18.751 0.474 4.370 1.00 86.94 102 GLN A CA 1
ATOM 790 C C . GLN A 1 102 ? -19.432 -0.439 3.350 1.00 86.94 102 GLN A C 1
ATOM 792 O O . GLN A 1 102 ? -18.914 -1.490 2.981 1.00 86.94 102 GLN A O 1
ATOM 797 N N . THR A 1 103 ? -20.617 -0.036 2.909 1.00 83.00 103 THR A N 1
ATOM 798 C CA . THR A 1 103 ? -21.326 -0.668 1.789 1.00 83.00 103 THR A CA 1
ATOM 799 C C . THR A 1 103 ? -20.668 -0.296 0.457 1.00 83.00 103 THR A C 1
ATOM 801 O O . THR A 1 103 ? -19.943 0.693 0.384 1.00 83.00 103 THR A O 1
ATOM 804 N N . ALA A 1 104 ? -20.974 -1.023 -0.624 1.00 73.56 104 ALA A N 1
ATOM 805 C CA . ALA A 1 104 ? -20.457 -0.716 -1.967 1.00 73.56 104 ALA A CA 1
ATOM 806 C C . ALA A 1 104 ? -20.789 0.713 -2.454 1.00 73.56 104 ALA A C 1
ATOM 808 O O . ALA A 1 104 ? -20.097 1.250 -3.309 1.00 73.56 104 ALA A O 1
ATOM 809 N N . GLY A 1 105 ? -21.822 1.350 -1.886 1.00 70.69 105 GLY A N 1
ATOM 810 C CA . GLY A 1 105 ? -22.164 2.755 -2.132 1.00 70.69 105 GLY A CA 1
ATOM 811 C C . GLY A 1 105 ? -21.476 3.758 -1.196 1.00 70.69 105 GLY A C 1
ATOM 812 O O . GLY A 1 105 ? -21.949 4.885 -1.085 1.00 70.69 105 GLY A O 1
ATOM 813 N N . GLY A 1 106 ? -20.445 3.350 -0.449 1.00 70.56 106 GLY A N 1
ATOM 814 C CA . GLY A 1 106 ? -19.668 4.217 0.449 1.00 70.56 106 GLY A CA 1
ATOM 815 C C . GLY A 1 106 ? -20.363 4.602 1.761 1.00 70.56 106 GLY A C 1
ATOM 816 O O . GLY A 1 106 ? -19.858 5.432 2.511 1.00 70.56 106 GLY A O 1
ATOM 817 N N . LYS A 1 107 ? -21.532 4.025 2.077 1.00 76.00 107 LYS A N 1
ATOM 818 C CA . LYS A 1 107 ? -22.232 4.301 3.347 1.00 76.00 107 LYS A CA 1
ATOM 819 C C . LYS A 1 107 ? -21.656 3.448 4.473 1.00 76.00 107 LYS A C 1
ATOM 821 O O . LYS A 1 107 ? -21.578 2.229 4.312 1.00 76.00 107 LYS A O 1
ATOM 826 N N . THR A 1 108 ? -21.337 4.060 5.614 1.00 84.69 108 THR A N 1
ATOM 827 C CA . THR A 1 108 ? -20.874 3.362 6.825 1.00 84.69 108 THR A CA 1
ATOM 828 C C . THR A 1 108 ? -21.919 2.376 7.346 1.00 84.69 108 THR A C 1
ATOM 830 O O . THR A 1 108 ? -23.090 2.716 7.524 1.00 84.69 108 THR A O 1
ATOM 833 N N . VAL A 1 109 ? -21.477 1.153 7.627 1.00 88.12 109 VAL A N 1
ATOM 834 C CA . VAL A 1 109 ? -22.278 0.096 8.242 1.00 88.12 109 VAL A CA 1
ATOM 835 C C . VAL A 1 109 ? -22.360 0.355 9.746 1.00 88.12 109 VAL A C 1
ATOM 837 O O . VAL A 1 109 ? -21.343 0.392 10.437 1.00 88.12 109 VAL A O 1
ATOM 840 N N . LYS A 1 110 ? -23.578 0.531 10.269 1.00 90.62 110 LYS A N 1
ATOM 841 C CA . LYS A 1 110 ? -23.818 0.634 11.715 1.00 90.62 110 LYS A CA 1
ATOM 842 C C . LYS A 1 110 ? -23.853 -0.765 12.326 1.00 90.62 110 LYS A C 1
ATOM 844 O O . LYS A 1 110 ? -24.621 -1.608 11.872 1.00 90.62 110 LYS A O 1
ATOM 849 N N . ILE A 1 111 ? -23.059 -0.992 13.366 1.00 89.81 111 ILE A N 1
ATOM 850 C CA . ILE A 1 111 ? -23.033 -2.255 14.111 1.00 89.81 111 ILE A CA 1
ATOM 851 C C . ILE A 1 111 ? -23.841 -2.063 15.398 1.00 89.81 111 ILE A C 1
ATOM 853 O O . ILE A 1 111 ? -23.594 -1.111 16.136 1.00 89.81 111 ILE A O 1
ATOM 857 N N . SER A 1 112 ? -24.814 -2.941 15.662 1.00 93.94 112 SER A N 1
ATOM 858 C CA . SER A 1 112 ? -25.600 -2.909 16.902 1.00 93.94 112 SER A CA 1
ATOM 859 C C . SER A 1 112 ? -24.894 -3.642 18.044 1.00 93.94 112 SER A C 1
ATOM 861 O O . SER A 1 112 ? -24.141 -4.592 17.819 1.00 93.94 112 SER A O 1
ATOM 863 N N . GLU A 1 113 ? -25.183 -3.243 19.283 1.00 93.56 113 GLU A N 1
ATOM 864 C CA . GLU A 1 113 ? -24.666 -3.907 20.487 1.00 93.56 113 GLU A CA 1
ATOM 865 C C . GLU A 1 113 ? -25.074 -5.389 20.554 1.00 93.56 113 GLU A C 1
ATOM 867 O O . GLU A 1 113 ? -24.262 -6.249 20.890 1.00 93.56 113 GLU A O 1
ATOM 872 N N . GLU A 1 114 ? -26.296 -5.713 20.126 1.00 95.31 114 GLU A N 1
ATOM 873 C CA . GLU A 1 114 ? -26.772 -7.095 20.014 1.00 95.31 114 GLU A CA 1
ATOM 874 C C . GLU A 1 114 ? -25.892 -7.934 19.071 1.00 95.31 114 GLU A C 1
ATOM 876 O O . GLU A 1 114 ? -25.529 -9.066 19.397 1.00 95.31 114 GLU A O 1
ATOM 881 N N . SER A 1 115 ? -25.504 -7.373 17.919 1.00 93.31 115 SER A N 1
ATOM 882 C CA . SER A 1 115 ? -24.644 -8.062 16.946 1.00 93.31 115 SER A CA 1
ATOM 883 C C . SER A 1 115 ? -23.248 -8.319 17.518 1.00 93.31 115 SER A C 1
ATOM 885 O O . SER A 1 115 ? -22.677 -9.387 17.297 1.00 93.31 115 SER A O 1
ATOM 887 N N . LEU A 1 116 ? -22.715 -7.370 18.298 1.00 92.19 116 LEU A N 1
ATOM 888 C CA . LEU A 1 116 ? -21.435 -7.527 18.992 1.00 92.19 116 LEU A CA 1
ATOM 889 C C . LEU A 1 116 ? -21.502 -8.620 20.062 1.00 92.19 116 LEU A C 1
ATOM 891 O O . LEU A 1 116 ? -20.589 -9.438 20.148 1.00 92.19 116 LEU A O 1
ATOM 895 N N . ASN A 1 117 ? -22.578 -8.670 20.848 1.00 93.81 117 ASN A N 1
ATOM 896 C CA . ASN A 1 117 ? -22.750 -9.695 21.877 1.00 93.81 117 ASN A CA 1
ATOM 897 C C . ASN A 1 117 ? -22.885 -11.100 21.274 1.00 93.81 117 ASN A C 1
ATOM 899 O O . ASN A 1 117 ? -22.260 -12.032 21.775 1.00 93.81 117 ASN A O 1
ATOM 903 N N . LYS A 1 118 ? -23.612 -11.247 20.159 1.00 93.38 118 LYS A N 1
ATOM 904 C CA . LYS A 1 118 ? -23.682 -12.517 19.415 1.00 93.38 118 LYS A CA 1
ATOM 905 C C . LYS A 1 118 ? -22.313 -12.961 18.904 1.00 93.38 118 LYS A C 1
ATOM 907 O O . LYS A 1 118 ? -21.957 -14.125 19.059 1.00 93.38 118 LYS A O 1
ATOM 912 N N . ALA A 1 119 ? -21.531 -12.043 18.334 1.00 92.50 119 ALA A N 1
ATOM 913 C CA . ALA A 1 119 ? -20.181 -12.352 17.872 1.00 92.50 119 ALA A CA 1
ATOM 914 C C . ALA A 1 119 ? -19.278 -12.803 19.031 1.00 92.50 119 ALA A C 1
ATOM 916 O O . ALA A 1 119 ? -18.620 -13.831 18.915 1.00 92.50 119 ALA A O 1
ATOM 917 N N . LYS A 1 120 ? -19.295 -12.091 20.167 1.00 91.94 120 LYS A N 1
ATOM 918 C CA . LYS A 1 120 ? -18.532 -12.475 21.368 1.00 91.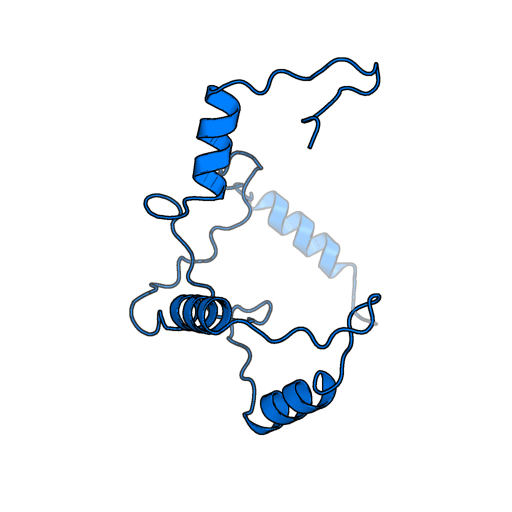94 120 LYS A CA 1
ATOM 919 C C . LYS A 1 120 ? -18.880 -13.885 21.841 1.00 91.94 120 LYS A C 1
ATOM 921 O O . LYS A 1 120 ? -17.980 -14.696 21.990 1.00 91.94 120 LYS A O 1
ATOM 926 N N . GLN A 1 121 ? -20.168 -14.201 21.977 1.00 91.50 121 GLN A N 1
ATOM 927 C CA . GLN A 1 121 ? -20.617 -15.540 22.376 1.00 91.50 121 GLN A CA 1
ATOM 928 C C . GLN A 1 121 ? -20.167 -16.630 21.396 1.00 91.50 121 GLN A C 1
ATOM 930 O O . GLN A 1 121 ? -19.803 -17.726 21.814 1.00 91.50 121 GLN A O 1
ATOM 935 N N . LEU A 1 122 ? -20.176 -16.328 20.094 1.00 90.56 122 LEU A N 1
ATOM 936 C CA . LEU A 1 122 ? -19.698 -17.248 19.068 1.00 90.56 122 LEU A CA 1
ATOM 937 C C . LEU A 1 122 ? -18.201 -17.536 19.243 1.00 90.56 122 LEU A C 1
ATOM 939 O O . LEU A 1 122 ? -17.811 -18.695 19.177 1.00 90.56 122 LEU A O 1
ATOM 943 N N . PHE A 1 123 ? -17.383 -16.515 19.524 1.00 84.50 123 PHE A N 1
ATOM 944 C CA . PHE A 1 123 ? -15.942 -16.668 19.760 1.00 84.50 123 PHE A CA 1
ATOM 945 C C . PHE A 1 123 ? -15.595 -17.280 21.124 1.00 84.50 123 PHE A C 1
ATOM 947 O O . PHE A 1 123 ? -14.646 -18.053 21.198 1.00 84.50 123 PHE A O 1
ATOM 954 N N . ASP A 1 124 ? -16.380 -17.031 22.172 1.00 81.94 124 ASP A N 1
ATOM 955 C CA . ASP A 1 124 ? -16.195 -17.657 23.490 1.00 81.94 124 ASP A CA 1
ATOM 956 C C . ASP A 1 124 ? -16.409 -19.185 23.442 1.00 81.94 124 ASP A C 1
ATOM 958 O O . ASP A 1 124 ? -15.831 -19.930 24.238 1.00 81.94 124 ASP A O 1
ATOM 962 N N . GLY A 1 125 ? -17.208 -19.667 22.481 1.00 68.56 125 GLY A N 1
ATOM 963 C CA . GLY A 1 125 ? -17.380 -21.093 22.187 1.00 68.56 125 GLY A CA 1
ATOM 964 C C . GLY A 1 125 ? -16.153 -21.753 21.545 1.00 68.56 125 GLY A C 1
ATOM 965 O O . GLY A 1 125 ? -15.995 -22.970 21.643 1.00 68.56 125 GLY A O 1
ATOM 966 N N . PHE A 1 126 ? -15.251 -20.969 20.946 1.00 68.00 126 PHE A N 1
ATOM 967 C CA . PHE A 1 126 ? -13.961 -21.430 20.436 1.00 68.00 126 PHE A CA 1
ATOM 968 C C . PHE A 1 126 ? -12.885 -21.179 21.493 1.00 68.00 126 PHE A C 1
ATOM 970 O O . PHE A 1 126 ? -12.050 -20.286 21.360 1.00 68.00 126 PHE A O 1
ATOM 977 N N . LYS A 1 127 ? -12.874 -21.981 22.565 1.00 63.56 127 LYS A N 1
ATOM 978 C CA . LYS A 1 127 ? -11.664 -22.063 23.391 1.00 63.56 127 LYS A CA 1
ATOM 979 C C . LYS A 1 127 ? -10.527 -22.542 22.492 1.00 63.56 127 LYS A C 1
ATOM 981 O O . LYS A 1 127 ? -10.621 -23.612 21.895 1.00 63.56 127 LYS A O 1
ATOM 986 N N . THR A 1 128 ? -9.484 -21.727 22.377 1.00 58.38 128 THR A N 1
ATOM 987 C CA . THR A 1 128 ? -8.206 -22.117 21.783 1.00 58.38 128 THR A CA 1
ATOM 988 C C . THR A 1 128 ? -7.735 -23.398 22.468 1.00 58.38 128 THR A C 1
ATOM 990 O O . THR A 1 128 ? -7.558 -23.396 23.690 1.00 58.38 128 THR A O 1
ATOM 993 N N . ALA A 1 129 ? -7.623 -24.481 21.698 1.00 45.62 129 ALA A N 1
ATOM 994 C CA . ALA A 1 129 ? -6.903 -25.681 22.111 1.00 45.62 129 ALA A CA 1
ATOM 995 C C . ALA A 1 129 ? -5.403 -25.383 22.230 1.00 45.62 129 ALA A C 1
ATOM 997 O O . ALA A 1 129 ? -4.920 -24.520 21.457 1.00 45.62 129 ALA A O 1
#

InterPro domains:
  IPR002093 BRCA2 repeat [PF00634] (36-63)
  IPR002093 BRCA2 repeat [PF00634] (97-124)
  IPR002093 BRCA2 repeat [PS50138] (1-31)
  IPR002093 BRCA2 repeat [PS50138] (33-67)
  IPR002093 BRCA2 repeat [PS50138] (94-128)
  IPR015525 Breast cancer type 2 susceptibility protein [PTHR11289] (36-126)

Radius of gyration: 22.89 Å; Cα contacts (8 Å, |Δi|>4): 52; chains: 1; bounding box: 46×42×56 Å

pLDDT: mean 72.82, std 14.1, range [41.53, 95.31]

Secondary structure (DSSP, 8-state):
----B-TTSPBP---HHHHHHHHHHH-TTSSS--------B-TTSPBPP--HHHHHHHHHHHTTPBPTTS-B-PPPHHHHHHHHHHH---S----------B-TTSPBPPPPHHHHHHHHHHHHT----

Sequence (129 aa):
FDGFKTAAGNMDKISEESLNKAKWLLDCEEHCKITSFLGFQTAGGKTVKISEESLNKAKQLFDGFKTAAGNMDKISEESLNKAKWLLDCEEHCKITSFLGFQTAGGKTVKISEESLNKAKQLFDGFKTA